Protein AF-A0AAP0DWA3-F1 (afdb_monomer_lite)

Radius of gyration: 22.97 Å; chains: 1; bounding box: 51×41×60 Å

Secondary structure (DSSP, 8-state):
----------S--B-TTSPBPPGGGTEES--TT-GGG--EE------PPPS-TTSSHHHHHHHHHHHHHHHHHHHHHHHHHHHHHHHHHHHHHHHHHTT----HHHHHHHHHHHHHHHH--

Structure (mmCIF, N/CA/C/O backbone):
data_AF-A0AAP0DWA3-F1
#
_entry.id   AF-A0AAP0DWA3-F1
#
loop_
_atom_site.group_PDB
_atom_site.id
_atom_site.type_symbol
_atom_site.label_atom_id
_atom_site.label_alt_id
_atom_site.label_comp_id
_atom_site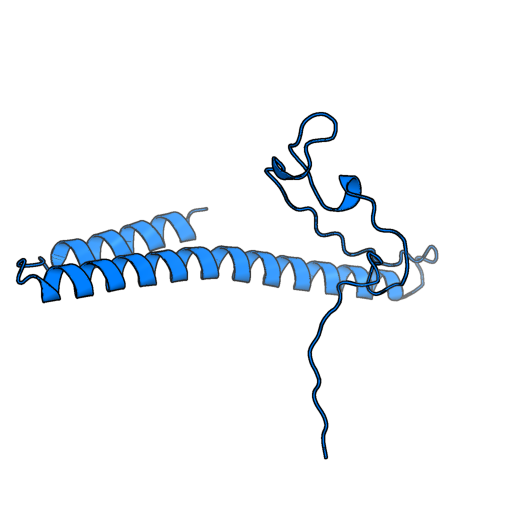.label_asym_id
_atom_site.label_entity_id
_atom_site.label_seq_id
_atom_site.pdbx_PDB_ins_code
_atom_site.Cartn_x
_atom_site.Cartn_y
_atom_site.Cartn_z
_atom_site.occupancy
_atom_site.B_iso_or_equiv
_atom_site.auth_seq_id
_atom_site.auth_comp_id
_atom_site.auth_asym_id
_atom_site.auth_atom_id
_atom_site.pdbx_PDB_model_num
ATOM 1 N N . MET A 1 1 ? 33.989 6.717 11.230 1.00 35.56 1 MET A N 1
ATOM 2 C CA . MET A 1 1 ? 33.403 7.735 12.132 1.00 35.56 1 MET A CA 1
ATOM 3 C C . MET A 1 1 ? 33.226 9.010 11.322 1.00 35.56 1 MET A C 1
ATOM 5 O O . MET A 1 1 ? 34.213 9.610 10.940 1.00 35.56 1 MET A O 1
ATOM 9 N N . THR A 1 2 ? 32.060 9.177 10.695 1.00 45.56 2 THR A N 1
ATOM 10 C CA . THR A 1 2 ? 30.865 9.914 11.180 1.00 45.56 2 THR A CA 1
ATOM 11 C C . THR A 1 2 ? 30.903 11.396 10.821 1.00 45.56 2 THR A C 1
ATOM 13 O O . THR A 1 2 ? 31.599 12.165 11.471 1.00 45.56 2 THR A O 1
ATOM 16 N N . ALA A 1 3 ? 30.040 11.786 9.882 1.00 38.38 3 ALA A N 1
ATOM 17 C CA . ALA A 1 3 ? 29.231 12.993 10.009 1.00 38.38 3 ALA A CA 1
ATOM 18 C C . ALA A 1 3 ? 27.948 12.834 9.174 1.00 38.38 3 ALA A C 1
ATOM 20 O O . ALA A 1 3 ? 27.935 13.038 7.964 1.00 38.38 3 ALA A O 1
ATOM 21 N N . ASN A 1 4 ? 26.871 12.444 9.860 1.00 54.72 4 ASN A N 1
ATOM 22 C CA . ASN A 1 4 ? 25.501 12.684 9.432 1.00 54.72 4 ASN A CA 1
ATOM 23 C C . ASN A 1 4 ? 25.312 14.188 9.226 1.00 54.72 4 ASN A C 1
ATOM 25 O O . ASN A 1 4 ? 25.514 14.952 10.171 1.00 54.72 4 ASN A O 1
ATOM 29 N N . LYS A 1 5 ? 24.842 14.605 8.052 1.00 43.41 5 LYS A N 1
ATOM 30 C CA . LYS A 1 5 ? 24.043 15.824 7.937 1.00 43.41 5 LYS A CA 1
ATOM 31 C C . LYS A 1 5 ? 22.916 15.599 6.941 1.00 43.41 5 LYS A C 1
ATOM 33 O O . LYS A 1 5 ? 23.116 15.645 5.739 1.00 43.41 5 LYS A O 1
ATOM 38 N N . HIS A 1 6 ? 21.757 15.318 7.532 1.00 35.03 6 HIS A N 1
ATOM 39 C CA . HIS A 1 6 ? 20.441 15.780 7.118 1.00 35.03 6 HIS A CA 1
ATOM 40 C C . HIS A 1 6 ? 20.151 15.698 5.621 1.00 35.03 6 HIS A C 1
ATOM 42 O O . HIS A 1 6 ? 20.495 16.581 4.844 1.00 35.03 6 HIS A O 1
ATOM 48 N N . TYR A 1 7 ? 19.416 14.644 5.275 1.00 44.16 7 TYR A N 1
ATOM 49 C CA . TYR A 1 7 ? 18.519 14.575 4.132 1.00 44.16 7 TYR A CA 1
ATOM 50 C C . TYR A 1 7 ? 17.688 15.869 4.033 1.00 44.16 7 TYR A C 1
ATOM 52 O O . TYR A 1 7 ? 16.629 16.001 4.636 1.00 44.16 7 TYR A O 1
ATOM 60 N N . THR A 1 8 ? 18.206 16.850 3.302 1.00 42.19 8 THR A N 1
ATOM 61 C CA . THR A 1 8 ? 17.453 17.976 2.749 1.00 42.19 8 THR A CA 1
ATOM 62 C C . THR A 1 8 ? 17.478 17.805 1.237 1.00 42.19 8 THR A C 1
ATOM 64 O O . THR A 1 8 ? 18.158 18.510 0.497 1.00 42.19 8 THR A O 1
ATOM 67 N N . SER A 1 9 ? 16.766 16.772 0.783 1.00 43.28 9 SER A N 1
ATOM 68 C CA . SER A 1 9 ? 16.434 16.542 -0.623 1.00 43.28 9 SER A CA 1
ATOM 69 C C . SER A 1 9 ? 15.329 17.528 -1.027 1.00 43.28 9 SER A C 1
ATOM 71 O O . SER A 1 9 ? 14.183 17.150 -1.228 1.00 43.28 9 SER A O 1
ATOM 73 N N . ALA A 1 10 ? 15.648 18.823 -1.029 1.00 45.56 10 ALA A N 1
ATOM 74 C CA . ALA A 1 10 ? 14.712 19.892 -1.393 1.00 45.56 10 ALA A CA 1
ATOM 75 C C . ALA A 1 10 ? 15.240 20.810 -2.511 1.00 45.56 10 ALA A C 1
ATOM 77 O O . ALA A 1 10 ? 14.567 21.761 -2.876 1.00 45.56 10 ALA A O 1
ATOM 78 N N . GLU A 1 11 ? 16.405 20.509 -3.101 1.00 56.12 11 GLU A N 1
ATOM 79 C CA . GLU A 1 11 ? 17.022 21.329 -4.166 1.00 56.12 11 GLU A CA 1
ATOM 80 C C . GLU A 1 11 ? 17.132 20.594 -5.513 1.00 56.12 11 GLU A C 1
ATOM 82 O O . GLU A 1 11 ? 17.690 21.093 -6.487 1.00 56.12 11 GLU A O 1
ATOM 87 N N . THR A 1 12 ? 16.614 19.370 -5.619 1.00 65.69 12 THR A N 1
ATOM 88 C CA . THR A 1 12 ? 16.563 18.662 -6.903 1.00 65.69 12 THR A CA 1
ATOM 89 C C . THR A 1 12 ? 15.315 17.795 -6.938 1.00 65.69 12 THR A C 1
ATOM 91 O O . THR A 1 12 ? 15.301 16.703 -6.383 1.00 65.69 12 THR A O 1
ATOM 94 N N . CYS A 1 13 ? 14.257 18.277 -7.595 1.00 76.19 13 CYS A N 1
ATOM 95 C CA . CYS A 1 13 ? 13.001 17.549 -7.836 1.00 76.19 13 CYS A CA 1
ATOM 96 C C . CYS A 1 13 ? 13.183 16.396 -8.849 1.00 76.19 13 CYS A C 1
ATOM 98 O O . CYS A 1 13 ? 12.431 16.269 -9.815 1.00 76.19 13 CYS A O 1
ATOM 100 N N . ARG A 1 14 ? 14.239 15.598 -8.686 1.00 78.00 14 ARG A N 1
ATOM 101 C CA . ARG A 1 14 ? 14.576 14.446 -9.524 1.00 78.00 14 ARG A CA 1
ATOM 102 C C . ARG A 1 14 ? 14.379 13.166 -8.729 1.00 78.00 14 ARG A C 1
ATOM 104 O O . ARG A 1 14 ? 14.484 13.158 -7.505 1.00 78.00 14 ARG A O 1
ATOM 111 N N . SER A 1 15 ? 14.119 12.077 -9.443 1.00 78.69 15 SER A N 1
ATOM 112 C CA . SER A 1 15 ? 14.097 10.746 -8.843 1.00 78.69 15 SER A CA 1
ATOM 113 C C . SER A 1 15 ? 15.476 10.361 -8.294 1.00 78.69 15 SER A C 1
ATOM 115 O O . SER A 1 15 ? 16.499 10.944 -8.664 1.00 78.69 15 SER A O 1
ATOM 117 N N . ALA A 1 16 ? 15.527 9.302 -7.481 1.00 80.25 16 ALA A N 1
ATOM 118 C CA . ALA A 1 16 ? 16.786 8.661 -7.088 1.00 80.25 16 ALA A CA 1
ATOM 119 C C . ALA A 1 16 ? 17.625 8.194 -8.302 1.00 80.25 16 ALA A C 1
ATOM 121 O O . ALA A 1 16 ? 18.841 8.068 -8.202 1.00 80.25 16 ALA A O 1
ATOM 122 N N . PHE A 1 17 ? 16.985 8.008 -9.463 1.00 82.06 17 PHE A N 1
ATOM 123 C CA . PHE A 1 17 ? 17.605 7.671 -10.748 1.00 82.06 17 PHE A CA 1
ATOM 124 C C . PHE A 1 17 ? 17.938 8.910 -11.598 1.00 82.06 17 PHE A C 1
ATOM 126 O O . PHE A 1 17 ? 18.193 8.791 -12.794 1.00 82.06 17 P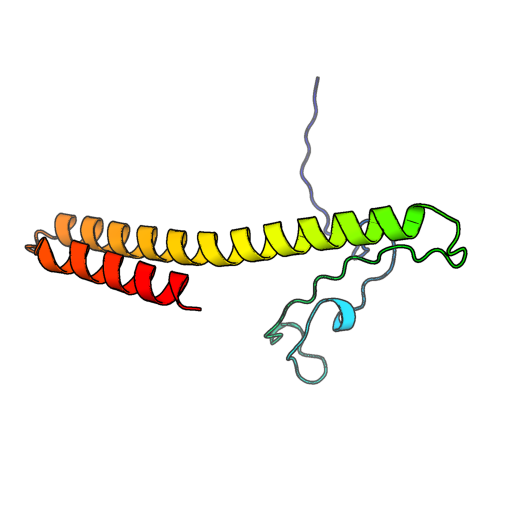HE A O 1
ATOM 133 N N . GLN A 1 18 ? 17.900 10.110 -11.003 1.00 81.06 18 GLN A N 1
ATOM 134 C CA . GLN A 1 18 ? 18.185 11.407 -11.632 1.00 81.06 18 GLN A CA 1
ATOM 135 C C . GLN A 1 18 ? 17.274 11.769 -12.820 1.00 81.06 18 GLN A C 1
ATOM 137 O O . GLN A 1 18 ? 17.514 12.766 -13.509 1.00 81.06 18 GLN A O 1
ATOM 142 N N . SER A 1 19 ? 16.198 11.018 -13.040 1.00 79.62 19 SER A N 1
ATOM 143 C CA . SER A 1 19 ? 15.195 11.298 -14.064 1.00 79.62 19 SER A CA 1
ATOM 144 C C . SER A 1 19 ? 14.173 12.337 -13.578 1.00 79.62 19 SER A C 1
ATOM 146 O O . SER A 1 19 ? 13.913 12.433 -12.371 1.00 79.62 19 SER A O 1
ATOM 148 N N . PRO A 1 20 ? 13.594 13.143 -14.490 1.00 82.75 20 PRO A N 1
ATOM 149 C CA . PRO A 1 20 ? 12.450 13.982 -14.157 1.00 82.75 20 PRO A CA 1
ATOM 150 C C . PRO A 1 20 ? 11.257 13.098 -13.772 1.00 82.75 20 PRO A C 1
ATOM 152 O O . PRO A 1 20 ? 10.965 12.115 -14.452 1.00 82.75 20 PRO A O 1
ATOM 155 N N . LEU A 1 21 ? 10.579 13.451 -12.681 1.00 79.12 21 LEU A N 1
ATOM 156 C CA . LEU A 1 21 ? 9.349 12.793 -12.246 1.00 79.12 21 LEU A CA 1
ATOM 157 C C . LEU A 1 21 ? 8.161 13.655 -12.650 1.00 79.12 21 LEU A C 1
ATOM 159 O O . LEU A 1 21 ? 8.032 14.788 -12.188 1.00 79.12 21 LEU A O 1
ATOM 163 N N . ASP A 1 22 ? 7.300 13.121 -13.513 1.00 85.31 22 ASP A N 1
ATOM 164 C CA . ASP A 1 22 ? 6.044 13.781 -13.847 1.00 85.31 22 ASP A CA 1
ATOM 165 C C . ASP A 1 22 ? 4.983 13.466 -12.786 1.00 85.31 22 ASP A C 1
ATOM 167 O O . ASP A 1 22 ? 4.823 12.319 -12.365 1.00 85.31 22 ASP A O 1
ATOM 171 N N . HIS A 1 23 ? 4.222 14.474 -12.372 1.00 84.25 23 HIS A N 1
ATOM 172 C CA . HIS A 1 23 ? 3.229 14.370 -11.298 1.00 84.25 23 HIS A CA 1
ATOM 173 C C . HIS A 1 23 ? 2.133 13.340 -11.622 1.00 84.25 23 HIS A C 1
ATOM 175 O O . HIS A 1 23 ? 1.627 12.682 -10.717 1.00 84.25 23 HIS A O 1
ATOM 181 N N . ARG A 1 24 ? 1.818 13.116 -12.906 1.00 84.19 24 ARG A N 1
ATOM 182 C CA . ARG A 1 24 ? 0.857 12.087 -13.355 1.00 84.19 24 ARG A CA 1
ATOM 183 C C . ARG A 1 24 ? 1.348 10.654 -13.168 1.00 84.19 24 ARG A C 1
ATOM 185 O O . ARG A 1 24 ? 0.534 9.741 -13.153 1.00 84.19 24 ARG A O 1
ATOM 192 N N . THR A 1 25 ? 2.657 10.448 -13.038 1.00 87.56 25 THR A N 1
ATOM 193 C CA . THR A 1 25 ? 3.243 9.110 -12.838 1.00 87.56 25 THR A CA 1
ATOM 194 C C . THR A 1 25 ? 3.272 8.686 -11.368 1.00 87.56 25 THR A C 1
ATOM 196 O O . THR A 1 25 ? 3.500 7.516 -11.078 1.00 87.56 25 THR A O 1
ATOM 199 N N . VAL A 1 26 ? 3.018 9.625 -10.447 1.00 90.19 26 VAL A N 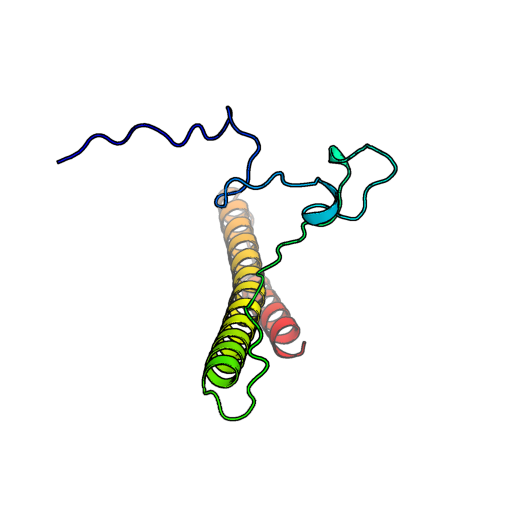1
ATOM 200 C CA . VAL A 1 26 ? 3.103 9.417 -8.990 1.00 90.19 26 VAL A CA 1
ATOM 201 C C . VAL A 1 26 ? 1.822 9.786 -8.235 1.00 90.19 26 VAL A C 1
ATOM 203 O O . VAL A 1 26 ? 1.627 9.321 -7.115 1.00 90.19 26 VAL A O 1
ATOM 206 N N . LEU A 1 27 ? 0.932 10.590 -8.826 1.00 93.19 27 LEU A N 1
ATOM 207 C CA . LEU A 1 27 ? -0.342 11.012 -8.236 1.00 93.19 27 LEU A CA 1
ATOM 208 C C . LEU A 1 27 ? -1.517 10.667 -9.154 1.00 93.19 27 LEU A C 1
ATOM 210 O O . LEU A 1 27 ? -1.406 10.716 -10.379 1.00 93.19 27 LEU A O 1
ATOM 214 N N . GLY A 1 28 ? -2.664 10.373 -8.547 1.00 94.00 28 GLY A N 1
ATOM 215 C CA . GLY A 1 28 ? -3.923 10.094 -9.233 1.00 94.00 28 GLY A CA 1
ATOM 216 C C . GLY A 1 28 ? -5.125 10.724 -8.527 1.00 94.00 28 GLY A C 1
ATOM 217 O O . GLY A 1 28 ? -5.043 11.141 -7.373 1.00 94.00 28 GLY A O 1
ATOM 218 N N . GLY A 1 29 ? -6.255 10.798 -9.233 1.00 93.44 29 GLY A N 1
ATOM 219 C CA . GLY A 1 29 ? -7.522 11.273 -8.661 1.00 93.44 29 GLY A CA 1
ATOM 220 C C . GLY A 1 29 ? -7.627 12.788 -8.463 1.00 93.44 29 GLY A C 1
ATOM 221 O O . GLY A 1 29 ? -8.380 13.228 -7.607 1.00 93.44 29 GLY A O 1
ATOM 222 N N . PHE A 1 30 ? -6.890 13.586 -9.238 1.00 93.19 30 PHE A N 1
ATOM 223 C CA . PHE A 1 30 ? -6.978 15.050 -9.232 1.00 93.19 30 PHE A CA 1
ATOM 224 C C . PHE A 1 30 ? -7.558 15.587 -10.550 1.00 93.19 30 PHE A C 1
ATOM 226 O O . PHE A 1 30 ? -7.490 14.925 -11.589 1.00 9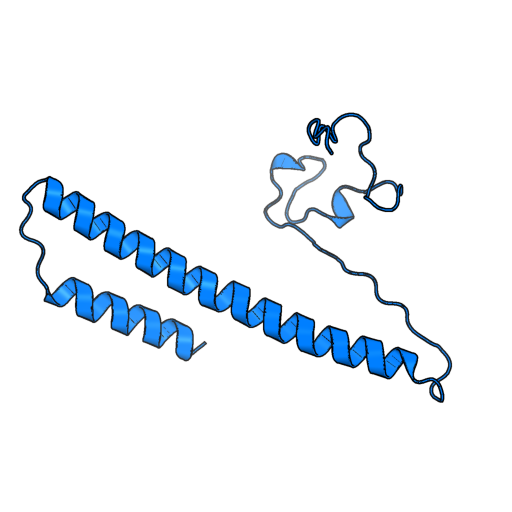3.19 30 PHE A O 1
ATOM 233 N N . SER A 1 31 ? -8.094 16.810 -10.526 1.00 92.44 31 SER A N 1
ATOM 234 C CA . SER A 1 31 ? -8.609 17.497 -11.718 1.00 92.44 31 SER A CA 1
ATOM 235 C C . SER A 1 31 ? -7.644 18.582 -12.202 1.00 92.44 31 SER A C 1
ATOM 237 O O . SER A 1 31 ? -7.093 19.348 -11.412 1.00 92.44 31 SER A O 1
ATOM 239 N N . GLY A 1 32 ? -7.434 18.662 -13.519 1.00 87.94 32 GLY A N 1
ATOM 240 C CA . GLY A 1 32 ? -6.598 19.693 -14.139 1.00 87.94 32 GLY A CA 1
ATOM 241 C C . GLY A 1 32 ? -5.157 19.704 -13.613 1.00 87.94 32 GLY A C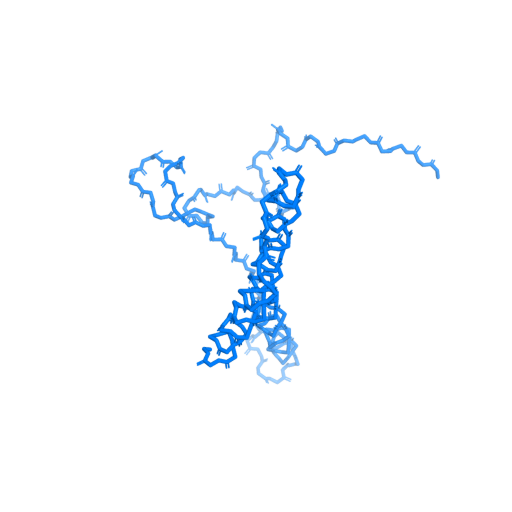 1
ATOM 242 O O . GLY A 1 32 ? -4.416 18.743 -13.830 1.00 87.94 32 GLY A O 1
ATOM 243 N N . ALA A 1 33 ? -4.779 20.811 -12.963 1.00 86.75 33 ALA A N 1
ATOM 244 C CA . ALA A 1 33 ? -3.457 21.059 -12.379 1.00 86.75 33 ALA A CA 1
ATOM 245 C C . ALA A 1 33 ? -3.464 21.085 -10.832 1.00 86.75 33 ALA A C 1
ATOM 247 O O . ALA A 1 33 ? -2.486 21.507 -10.214 1.00 86.75 33 ALA A O 1
ATOM 248 N N . ASN A 1 34 ? -4.553 20.642 -10.194 1.00 90.88 34 ASN A N 1
ATOM 249 C CA . ASN A 1 34 ? -4.704 20.658 -8.736 1.00 90.88 34 ASN A CA 1
ATOM 250 C C . ASN A 1 34 ? -4.081 19.413 -8.086 1.00 90.88 34 ASN A C 1
ATOM 252 O O . ASN A 1 34 ? -4.780 18.572 -7.528 1.00 90.88 34 ASN A O 1
ATOM 256 N N . TYR A 1 35 ? -2.757 19.271 -8.134 1.00 88.38 35 TYR A N 1
ATOM 257 C CA . TYR A 1 35 ? -2.080 18.072 -7.610 1.00 88.38 35 TYR A CA 1
ATOM 258 C C . TYR A 1 35 ? -2.237 17.880 -6.093 1.00 88.38 35 TYR A C 1
ATOM 260 O O . TYR A 1 35 ? -2.156 16.756 -5.609 1.00 88.38 35 TYR A O 1
ATOM 268 N N . SER A 1 36 ? -2.515 18.955 -5.348 1.00 90.62 36 SER A N 1
ATOM 269 C CA . SER A 1 36 ? -2.803 18.903 -3.907 1.00 90.62 36 SER A CA 1
ATOM 270 C C . SER A 1 36 ? -4.120 18.195 -3.567 1.00 90.62 36 SER A C 1
ATOM 272 O O . SER A 1 36 ? -4.311 17.804 -2.421 1.00 90.62 36 SER A O 1
ATOM 274 N N . GLU A 1 37 ? -5.023 18.035 -4.539 1.00 94.31 37 GLU A N 1
ATOM 275 C CA . GLU A 1 37 ? -6.308 17.338 -4.375 1.00 94.31 37 GLU A CA 1
ATOM 276 C C . GLU A 1 37 ? -6.221 15.851 -4.753 1.00 94.31 37 GLU A C 1
ATOM 278 O O . GLU A 1 37 ? -7.240 15.167 -4.807 1.00 94.31 37 GLU A O 1
ATOM 283 N N . ALA A 1 38 ? -5.022 15.336 -5.046 1.00 93.75 38 ALA A N 1
ATOM 284 C CA . ALA A 1 38 ? -4.839 13.939 -5.413 1.00 93.75 38 ALA A CA 1
ATOM 285 C C . ALA A 1 38 ? -5.331 13.000 -4.300 1.00 93.75 38 ALA A C 1
ATOM 287 O O . ALA A 1 38 ? -4.915 13.099 -3.145 1.00 93.75 38 ALA A O 1
ATOM 288 N N . SER A 1 39 ? -6.198 12.056 -4.666 1.00 93.75 39 SER A N 1
ATOM 289 C CA . SER A 1 39 ? -6.757 11.059 -3.747 1.00 93.75 39 SER A CA 1
ATOM 290 C C . SER A 1 39 ? -5.964 9.752 -3.719 1.00 93.75 39 SER A C 1
ATOM 292 O O . SER A 1 39 ? -6.249 8.881 -2.899 1.00 93.75 39 SER A O 1
ATOM 294 N N . ALA A 1 40 ? -5.014 9.574 -4.642 1.00 94.44 40 ALA A N 1
ATOM 295 C CA . ALA A 1 40 ? -4.232 8.353 -4.776 1.00 94.44 40 ALA A CA 1
ATOM 296 C C . ALA A 1 40 ? -2.757 8.649 -5.058 1.00 94.44 40 ALA A C 1
ATOM 298 O O . ALA A 1 40 ? -2.420 9.561 -5.816 1.00 94.44 40 ALA A O 1
ATOM 299 N N . PHE A 1 41 ? -1.892 7.809 -4.495 1.00 92.50 41 PHE A N 1
ATOM 300 C CA . PHE A 1 41 ? -0.466 7.763 -4.797 1.00 92.50 41 PHE A CA 1
ATOM 301 C C . PHE A 1 41 ? -0.168 6.528 -5.645 1.00 92.50 41 PHE A C 1
ATOM 303 O O . PHE A 1 41 ? -0.702 5.448 -5.386 1.00 92.50 41 PHE A O 1
ATOM 310 N N . LEU A 1 42 ? 0.681 6.689 -6.654 1.00 91.75 42 LEU A N 1
ATOM 311 C CA . LEU A 1 42 ? 1.137 5.617 -7.529 1.00 91.75 42 LEU A CA 1
ATOM 312 C C . LEU A 1 42 ? 2.610 5.341 -7.230 1.00 91.75 42 LEU A C 1
ATOM 314 O O . LEU A 1 42 ? 3.454 6.233 -7.310 1.00 91.75 42 LEU A O 1
ATOM 318 N N . ILE A 1 43 ? 2.917 4.089 -6.905 1.00 90.00 43 ILE A N 1
ATOM 319 C CA . ILE A 1 43 ? 4.283 3.603 -6.710 1.00 90.00 43 ILE A CA 1
ATOM 320 C C . ILE A 1 43 ? 4.513 2.519 -7.757 1.00 90.00 43 ILE A C 1
ATOM 322 O O . ILE A 1 43 ? 3.804 1.517 -7.774 1.00 90.00 43 ILE A O 1
ATOM 326 N N . THR A 1 44 ? 5.484 2.734 -8.643 1.00 88.50 44 THR A N 1
ATOM 327 C CA . THR A 1 44 ? 5.793 1.812 -9.743 1.00 88.50 44 THR A CA 1
ATOM 328 C C . THR A 1 44 ? 7.229 1.323 -9.623 1.00 88.50 44 THR A C 1
ATOM 330 O O . THR A 1 44 ? 8.153 2.132 -9.542 1.00 88.50 44 THR A O 1
ATOM 333 N N . TYR A 1 45 ? 7.415 0.003 -9.661 1.00 89.44 45 TYR A N 1
ATOM 334 C CA . TYR A 1 45 ? 8.724 -0.645 -9.686 1.00 89.44 45 TYR A CA 1
ATOM 335 C C . TYR A 1 45 ? 8.955 -1.251 -11.076 1.00 89.44 45 TYR A C 1
ATOM 337 O O . TYR A 1 45 ? 8.389 -2.301 -11.373 1.00 89.44 45 TYR A O 1
ATOM 345 N N . PRO A 1 46 ? 9.726 -0.597 -11.965 1.00 89.19 46 PRO A N 1
ATOM 346 C CA . PRO A 1 46 ? 10.033 -1.171 -13.269 1.00 89.19 46 PRO A CA 1
ATOM 347 C C . PRO A 1 46 ? 10.963 -2.383 -13.110 1.00 89.19 46 PRO A C 1
ATOM 349 O O . PRO A 1 46 ? 12.014 -2.280 -12.477 1.00 89.19 46 PRO A O 1
ATOM 352 N N . VAL A 1 47 ? 10.590 -3.513 -13.712 1.00 90.06 47 VAL A N 1
ATOM 353 C CA . VAL A 1 47 ? 11.380 -4.755 -13.741 1.00 90.06 47 VAL A CA 1
ATOM 354 C C . VAL A 1 47 ? 11.855 -5.013 -15.172 1.00 90.06 47 VAL A C 1
ATOM 356 O O . VAL A 1 47 ? 11.136 -4.737 -16.133 1.00 90.06 47 VAL A O 1
ATOM 359 N N . ASN A 1 48 ? 13.089 -5.494 -15.334 1.00 89.12 48 ASN A N 1
ATOM 360 C CA . ASN A 1 48 ? 13.654 -5.772 -16.653 1.00 89.12 48 ASN A CA 1
ATOM 361 C C . ASN A 1 48 ? 13.070 -7.069 -17.234 1.00 89.12 48 ASN A C 1
ATOM 363 O O . ASN A 1 48 ? 13.119 -8.103 -16.573 1.00 89.12 48 ASN A O 1
ATOM 367 N N . ASN A 1 49 ? 12.574 -7.016 -18.471 1.00 87.81 49 ASN A N 1
ATOM 368 C CA . ASN A 1 49 ? 12.069 -8.184 -19.193 1.00 87.81 49 ASN A CA 1
ATOM 369 C C . ASN A 1 49 ? 13.140 -8.705 -20.163 1.00 87.81 49 ASN A C 1
ATOM 371 O O . ASN A 1 49 ? 13.609 -7.958 -21.026 1.00 87.81 49 ASN A O 1
ATOM 375 N N . GLU A 1 50 ? 13.521 -9.975 -20.045 1.00 88.94 50 GLU A N 1
ATOM 376 C CA . GLU A 1 50 ? 14.463 -10.628 -20.956 1.00 88.94 50 GLU A CA 1
ATOM 377 C C . GLU A 1 50 ? 13.715 -11.249 -22.147 1.00 88.94 50 GLU A C 1
ATOM 379 O O . GLU A 1 50 ? 12.744 -11.985 -21.984 1.00 88.94 50 GLU A O 1
ATOM 384 N N . VAL A 1 51 ? 14.162 -10.955 -23.374 1.00 84.19 51 VAL A N 1
ATOM 385 C CA . VAL A 1 51 ? 13.553 -11.495 -24.611 1.00 84.19 51 VAL A CA 1
ATOM 386 C C . VAL A 1 51 ? 13.907 -12.973 -24.814 1.00 84.19 51 VAL A C 1
ATOM 388 O O . VAL A 1 51 ? 13.156 -13.714 -25.449 1.00 84.19 51 VAL A O 1
ATOM 391 N N . ASP A 1 52 ? 15.044 -13.410 -24.269 1.00 81.50 52 ASP A N 1
ATOM 392 C CA . ASP A 1 52 ? 15.490 -14.796 -24.345 1.00 81.50 52 ASP A CA 1
ATOM 393 C C . ASP A 1 52 ? 14.755 -15.665 -23.316 1.00 81.50 52 ASP A C 1
ATOM 395 O O . ASP A 1 52 ? 14.988 -15.571 -22.112 1.00 81.50 52 ASP A O 1
ATOM 399 N N . GLN A 1 53 ? 13.874 -16.542 -23.800 1.00 71.06 53 GLN A N 1
ATOM 400 C CA . GLN A 1 53 ? 13.139 -17.482 -22.950 1.00 71.06 53 GLN A CA 1
ATOM 401 C C . GLN A 1 53 ? 13.996 -18.654 -22.451 1.00 71.06 53 GLN A C 1
ATOM 403 O O . GLN A 1 53 ? 13.564 -19.374 -21.552 1.00 71.06 53 GLN A O 1
ATOM 408 N N . ALA A 1 54 ? 15.196 -18.857 -23.008 1.00 69.00 54 ALA A N 1
ATOM 409 C CA . ALA A 1 54 ? 16.164 -19.819 -22.483 1.00 69.00 54 ALA A CA 1
ATOM 410 C C . ALA A 1 54 ? 16.989 -19.242 -21.314 1.00 69.00 54 ALA A C 1
ATOM 412 O O . ALA A 1 54 ? 17.672 -19.990 -20.609 1.00 69.00 54 ALA A O 1
ATOM 413 N N . GLY A 1 55 ? 16.917 -17.924 -21.093 1.00 71.19 55 GLY A N 1
ATOM 414 C CA . GLY A 1 55 ? 17.562 -17.221 -19.990 1.00 71.19 55 GLY A CA 1
ATOM 415 C C . GLY A 1 55 ? 16.824 -17.382 -18.657 1.00 71.19 55 GLY A C 1
ATOM 416 O O . GLY A 1 55 ? 15.602 -17.489 -18.586 1.00 71.19 55 GLY A O 1
ATOM 417 N N . SER A 1 56 ? 17.576 -17.368 -17.554 1.00 78.12 56 SER A N 1
ATOM 418 C CA . SER A 1 56 ? 17.020 -17.478 -16.195 1.00 78.12 56 SER A CA 1
ATOM 419 C C . SER A 1 56 ? 16.506 -16.143 -15.625 1.00 78.12 56 SER A C 1
ATOM 421 O O . SER A 1 56 ? 15.977 -16.145 -14.508 1.00 78.12 56 SER A O 1
ATOM 423 N N . GLY A 1 57 ? 16.680 -15.000 -16.299 1.00 78.56 57 GLY A N 1
ATOM 424 C CA . GLY A 1 57 ? 16.397 -13.698 -15.688 1.00 78.56 57 GLY A CA 1
ATOM 425 C C . GLY A 1 57 ? 14.914 -13.420 -15.477 1.00 78.56 57 GLY A C 1
ATOM 426 O O . GLY A 1 57 ? 14.545 -12.962 -14.397 1.00 78.56 57 GLY A O 1
ATOM 427 N N . ASN A 1 58 ? 14.048 -13.826 -16.409 1.00 85.12 58 ASN A N 1
ATOM 428 C CA . ASN A 1 58 ? 12.596 -13.736 -16.210 1.00 85.12 58 ASN A CA 1
ATOM 429 C C . ASN A 1 58 ? 12.126 -14.590 -15.023 1.00 85.12 58 ASN A C 1
ATOM 431 O O . ASN A 1 58 ? 11.268 -14.165 -14.258 1.00 85.12 58 ASN A O 1
ATOM 435 N N . GLY A 1 59 ? 12.737 -15.760 -14.803 1.00 85.94 59 GLY A N 1
ATOM 436 C CA . GLY A 1 59 ? 12.437 -16.590 -13.632 1.00 85.94 59 GLY A CA 1
ATOM 437 C C . GLY A 1 59 ? 12.760 -15.892 -12.305 1.00 85.94 59 GLY A C 1
ATOM 438 O O . GLY A 1 59 ? 12.008 -16.021 -11.342 1.00 85.94 59 GLY A O 1
ATOM 439 N N . LYS A 1 60 ? 13.841 -15.098 -12.257 1.00 87.44 60 LYS A N 1
ATOM 440 C CA . LYS A 1 60 ? 14.195 -14.290 -11.076 1.00 87.44 60 LYS A CA 1
ATOM 441 C C . LYS A 1 60 ? 13.242 -13.112 -10.871 1.00 87.44 60 LYS A C 1
ATOM 443 O O . LYS A 1 60 ? 12.908 -12.815 -9.728 1.00 87.44 60 LYS A O 1
ATOM 448 N N . ALA A 1 61 ? 12.808 -12.468 -11.955 1.00 89.25 61 ALA A N 1
ATOM 449 C CA . ALA A 1 61 ? 11.807 -11.404 -11.907 1.00 89.25 61 ALA A CA 1
ATOM 450 C C . ALA A 1 61 ? 10.478 -11.921 -11.335 1.00 89.25 61 ALA A C 1
ATOM 452 O O . ALA A 1 61 ? 9.970 -11.352 -10.375 1.00 89.25 61 ALA A O 1
ATOM 453 N N . VAL A 1 62 ? 9.986 -13.060 -11.835 1.00 90.06 62 VAL A N 1
ATOM 454 C CA . VAL A 1 62 ? 8.743 -13.682 -11.349 1.00 90.06 62 VAL A CA 1
ATOM 455 C C . VAL A 1 62 ? 8.847 -14.087 -9.875 1.00 90.06 62 VAL A C 1
ATOM 457 O O . VAL A 1 62 ? 7.903 -13.872 -9.120 1.00 90.06 62 VAL A O 1
ATOM 460 N N . ALA A 1 63 ? 9.987 -14.632 -9.435 1.00 91.81 63 ALA A N 1
ATOM 461 C CA . ALA A 1 63 ? 10.192 -14.959 -8.022 1.00 91.81 63 ALA A CA 1
ATOM 462 C C . ALA A 1 63 ? 10.137 -13.705 -7.129 1.00 91.81 63 ALA A C 1
ATOM 464 O O . ALA A 1 63 ? 9.450 -13.698 -6.111 1.00 91.81 63 ALA A O 1
ATOM 465 N N . TRP A 1 64 ? 10.791 -12.616 -7.544 1.00 92.94 64 TRP A N 1
ATOM 466 C CA . TRP A 1 64 ? 10.730 -11.341 -6.826 1.00 92.94 64 TRP A CA 1
ATOM 467 C C . TRP A 1 64 ? 9.308 -10.757 -6.785 1.00 92.94 64 TRP A C 1
ATOM 469 O O . TRP A 1 64 ? 8.892 -10.233 -5.753 1.00 92.94 64 TRP A O 1
ATOM 479 N N . GLU A 1 65 ? 8.544 -10.868 -7.876 1.00 93.81 65 GLU A N 1
ATOM 480 C CA . GLU A 1 65 ? 7.147 -10.414 -7.932 1.00 93.81 65 GLU A CA 1
ATOM 481 C C . GLU A 1 65 ? 6.253 -11.188 -6.955 1.00 93.81 65 GLU A C 1
ATOM 483 O O . GLU A 1 65 ? 5.411 -10.587 -6.284 1.00 93.81 65 GLU A O 1
ATOM 488 N N . GLN A 1 66 ? 6.448 -12.505 -6.840 1.00 93.25 66 GLN A N 1
ATOM 489 C CA . GLN A 1 66 ? 5.710 -13.339 -5.889 1.00 93.25 66 GLN A CA 1
ATOM 490 C C . GLN A 1 66 ? 5.980 -12.916 -4.441 1.00 93.25 66 GLN A C 1
ATOM 492 O O . GLN A 1 66 ? 5.026 -12.649 -3.702 1.00 93.25 66 GLN A O 1
ATOM 497 N N . ASP A 1 67 ? 7.253 -12.762 -4.072 1.00 94.12 67 ASP A N 1
ATOM 498 C CA . ASP A 1 67 ? 7.651 -12.314 -2.733 1.00 94.12 67 ASP A CA 1
ATOM 499 C C . ASP A 1 67 ? 7.117 -10.904 -2.433 1.00 94.12 67 ASP A C 1
ATOM 501 O O . ASP A 1 67 ? 6.607 -10.629 -1.343 1.00 94.12 67 ASP A O 1
ATOM 505 N N . PHE A 1 68 ? 7.177 -9.997 -3.414 1.00 93.19 68 PHE A N 1
ATOM 506 C CA . PHE A 1 68 ? 6.657 -8.639 -3.271 1.00 93.19 68 PHE A CA 1
ATOM 507 C C . PHE A 1 68 ? 5.151 -8.629 -2.980 1.00 93.19 68 PHE A C 1
ATOM 509 O O . PHE A 1 68 ? 4.699 -7.900 -2.094 1.00 93.19 68 PHE A O 1
ATOM 516 N N . ILE A 1 69 ? 4.368 -9.446 -3.691 1.00 92.75 69 ILE A N 1
ATOM 517 C CA . ILE A 1 69 ? 2.917 -9.547 -3.481 1.00 92.75 69 ILE A CA 1
ATOM 518 C C . ILE A 1 69 ? 2.605 -10.077 -2.080 1.00 92.75 69 ILE A C 1
ATOM 520 O O . ILE A 1 69 ? 1.692 -9.564 -1.427 1.00 92.75 69 ILE A O 1
ATOM 524 N N . GLU A 1 70 ? 3.338 -11.087 -1.612 1.00 93.06 70 GLU A N 1
ATOM 525 C CA . GLU A 1 70 ? 3.153 -11.633 -0.266 1.00 93.06 70 GLU A CA 1
ATOM 526 C C . GLU A 1 70 ? 3.436 -10.570 0.799 1.00 93.06 70 GLU A C 1
ATOM 528 O O . GLU A 1 70 ? 2.583 -10.298 1.649 1.00 93.06 70 GLU A O 1
ATOM 533 N N . VAL A 1 71 ? 4.578 -9.887 0.694 1.00 91.25 71 VAL A N 1
ATOM 534 C CA . VAL A 1 71 ? 4.957 -8.812 1.617 1.00 91.25 71 VAL A CA 1
ATOM 535 C C . VAL A 1 71 ? 3.937 -7.673 1.592 1.00 91.25 71 VAL A C 1
ATOM 537 O O . VAL A 1 71 ? 3.544 -7.188 2.653 1.00 91.25 71 VAL A O 1
ATOM 540 N N . ALA A 1 72 ? 3.456 -7.261 0.417 1.00 90.06 72 ALA A N 1
ATOM 541 C CA . ALA A 1 72 ? 2.459 -6.200 0.296 1.00 90.06 72 ALA A CA 1
ATOM 542 C C . ALA A 1 72 ? 1.128 -6.579 0.966 1.00 90.06 72 ALA A C 1
ATOM 544 O O . ALA A 1 72 ? 0.569 -5.777 1.717 1.00 90.06 72 ALA A O 1
ATOM 545 N N . LYS A 1 73 ? 0.638 -7.808 0.752 1.00 88.12 73 LYS A N 1
ATOM 546 C CA . LYS A 1 73 ? -0.588 -8.309 1.397 1.00 88.12 73 LYS A CA 1
ATOM 547 C C . LYS A 1 73 ? -0.442 -8.366 2.912 1.00 88.12 73 LYS A C 1
ATOM 549 O O . LYS A 1 73 ? -1.324 -7.893 3.626 1.00 88.12 73 LYS A O 1
ATOM 554 N N . VAL A 1 74 ? 0.677 -8.904 3.396 1.00 88.19 74 VAL A N 1
ATOM 555 C CA . VAL A 1 74 ? 0.965 -9.007 4.830 1.00 88.19 74 VAL A CA 1
ATOM 556 C C . VAL A 1 74 ? 1.060 -7.613 5.448 1.00 88.19 74 VAL A C 1
ATOM 558 O O . VAL A 1 74 ? 0.370 -7.338 6.424 1.00 88.19 74 VAL A O 1
ATOM 561 N N . LEU A 1 75 ? 1.837 -6.694 4.873 1.00 87.56 75 LEU A N 1
ATOM 562 C CA . LEU A 1 75 ? 1.978 -5.338 5.410 1.00 87.56 75 LEU A CA 1
ATOM 563 C C . LEU A 1 75 ? 0.644 -4.587 5.450 1.00 87.56 75 LEU A C 1
ATOM 565 O O . LEU A 1 75 ? 0.317 -3.994 6.478 1.00 87.56 75 LEU A O 1
ATOM 569 N N . LEU A 1 76 ? -0.142 -4.618 4.371 1.00 84.56 76 LEU A N 1
ATOM 570 C CA . LEU A 1 76 ? -1.429 -3.919 4.317 1.00 84.56 76 LEU A CA 1
ATOM 571 C C . LEU A 1 76 ? -2.463 -4.551 5.261 1.00 84.56 76 LEU A C 1
ATOM 573 O O . LEU A 1 76 ? -3.148 -3.826 5.981 1.00 84.56 76 LEU A O 1
ATOM 577 N N . GLY A 1 77 ? -2.530 -5.883 5.322 1.00 82.06 77 GLY A N 1
ATOM 578 C CA . GLY A 1 77 ? -3.442 -6.596 6.217 1.00 82.06 77 GLY A CA 1
ATOM 579 C C . GLY A 1 77 ? -3.089 -6.407 7.695 1.00 82.06 77 GLY A C 1
ATOM 580 O O . GLY A 1 77 ? -3.921 -5.964 8.489 1.00 82.06 77 GLY A O 1
ATOM 581 N N . PHE A 1 78 ? -1.837 -6.679 8.076 1.00 84.00 78 PHE A N 1
ATOM 582 C CA . PHE A 1 78 ? -1.403 -6.584 9.473 1.00 84.00 78 PHE A CA 1
ATOM 583 C C . PHE A 1 78 ? -1.372 -5.145 9.989 1.00 84.00 78 PHE A C 1
ATOM 585 O O . PHE A 1 78 ? -1.738 -4.920 11.143 1.00 84.00 78 PHE A O 1
ATOM 592 N N . SER A 1 79 ? -0.973 -4.162 9.170 1.00 85.31 79 SER A N 1
ATOM 593 C CA . SER A 1 79 ? -0.971 -2.757 9.607 1.00 85.31 79 SER A CA 1
ATOM 594 C C . SER A 1 79 ? -2.378 -2.258 9.934 1.00 85.31 79 SER A C 1
ATOM 596 O O . SER A 1 79 ? -2.558 -1.596 10.955 1.00 85.31 79 SER A O 1
ATOM 598 N N . GLY A 1 80 ? -3.386 -2.638 9.142 1.00 81.94 80 GLY A N 1
ATOM 599 C CA . GLY A 1 80 ? -4.784 -2.305 9.413 1.00 81.94 80 GLY A CA 1
ATOM 600 C C . GLY A 1 80 ? -5.263 -2.860 10.755 1.00 81.94 80 GLY A C 1
ATOM 601 O O . GLY A 1 80 ? -5.767 -2.107 11.591 1.00 81.94 80 GLY A O 1
ATOM 602 N N . VAL A 1 81 ? -5.039 -4.154 11.005 1.00 81.50 81 VAL A N 1
ATOM 603 C CA . VAL A 1 81 ? -5.413 -4.795 12.279 1.00 81.50 81 VAL A CA 1
ATOM 604 C C . VAL A 1 81 ? -4.681 -4.140 13.450 1.00 81.50 81 VAL A C 1
ATOM 606 O O . VAL A 1 81 ? -5.301 -3.788 14.452 1.00 81.50 81 VAL A O 1
ATOM 609 N N . PHE A 1 82 ? -3.374 -3.912 13.318 1.00 84.38 82 PHE A N 1
ATOM 610 C CA . PHE A 1 82 ? -2.566 -3.307 14.372 1.00 84.38 82 PHE A CA 1
ATOM 611 C C . PHE A 1 82 ? -3.024 -1.884 14.729 1.00 84.38 82 PHE A C 1
ATOM 613 O O . PHE A 1 82 ? -3.110 -1.544 15.910 1.00 84.38 82 PHE A O 1
ATOM 620 N N . LEU A 1 83 ? -3.384 -1.062 13.739 1.00 87.00 83 LEU A N 1
ATOM 621 C CA . LEU A 1 83 ? -3.918 0.281 13.984 1.00 87.00 83 LEU A CA 1
ATOM 622 C C . LEU A 1 83 ? -5.248 0.248 14.741 1.00 87.00 83 LEU A C 1
ATOM 624 O O . LEU A 1 83 ? -5.448 1.046 15.659 1.00 87.00 83 LEU A O 1
ATOM 628 N N . ILE A 1 84 ? -6.134 -0.690 14.403 1.00 83.62 84 ILE A N 1
ATOM 629 C CA . ILE A 1 84 ? -7.412 -0.850 15.106 1.00 83.62 84 ILE A CA 1
ATOM 630 C C . ILE A 1 84 ? -7.166 -1.261 16.563 1.00 83.62 84 ILE A C 1
ATOM 632 O O . ILE A 1 84 ? -7.742 -0.665 17.473 1.00 83.62 84 ILE A O 1
ATOM 636 N N . MET A 1 85 ? -6.258 -2.212 16.799 1.00 83.56 85 MET A N 1
ATOM 637 C CA . MET A 1 85 ? -5.869 -2.645 18.146 1.00 83.56 85 MET A CA 1
ATOM 638 C C . MET A 1 85 ? -5.358 -1.476 18.996 1.00 83.56 85 MET A C 1
ATOM 640 O O . MET A 1 85 ? -5.801 -1.291 20.131 1.00 83.56 85 MET A O 1
ATOM 644 N N . LEU A 1 86 ? -4.465 -0.647 18.443 1.00 87.75 86 LEU A N 1
ATOM 645 C CA . LEU A 1 86 ? -3.945 0.535 19.135 1.00 87.75 86 LEU A CA 1
ATOM 646 C C . LEU A 1 86 ? -5.035 1.574 19.423 1.00 87.75 86 LEU A C 1
ATOM 648 O O . LEU A 1 86 ? -5.047 2.148 20.512 1.00 87.75 86 LEU A O 1
ATOM 652 N N . ALA A 1 87 ? -5.963 1.800 18.492 1.00 88.25 87 ALA A N 1
ATOM 653 C CA . ALA A 1 87 ? -7.073 2.728 18.693 1.00 88.25 87 ALA A CA 1
ATOM 654 C C . ALA A 1 87 ? -8.014 2.258 19.815 1.00 88.25 87 ALA A C 1
ATOM 656 O O . ALA A 1 87 ? -8.381 3.046 20.692 1.00 88.25 87 ALA A O 1
ATOM 657 N N . VAL A 1 88 ? -8.357 0.965 19.836 1.00 83.19 88 VAL A N 1
ATOM 658 C CA . VAL A 1 88 ? -9.206 0.374 20.880 1.00 83.19 88 VAL A CA 1
ATOM 659 C C . VAL A 1 88 ? -8.514 0.463 22.240 1.00 83.19 88 VAL A C 1
ATOM 661 O O . VAL A 1 88 ? -9.099 1.005 23.179 1.00 83.19 88 VAL A O 1
ATOM 664 N N . LEU A 1 89 ? -7.255 0.029 22.348 1.00 82.62 89 LEU A N 1
ATOM 665 C CA . LEU A 1 89 ? -6.487 0.106 23.597 1.00 82.62 89 LEU A CA 1
ATOM 666 C C . LEU A 1 89 ? -6.300 1.554 24.077 1.00 82.62 89 LEU A C 1
ATOM 668 O O . LEU A 1 89 ? -6.461 1.831 25.266 1.00 82.62 89 LEU A O 1
ATOM 672 N N . GLY A 1 90 ? -6.026 2.485 23.160 1.00 86.81 90 GLY A N 1
ATOM 673 C CA . GLY A 1 90 ? -5.916 3.912 23.459 1.00 86.81 90 GLY A CA 1
ATOM 674 C C . GLY A 1 90 ? -7.217 4.499 24.006 1.00 86.81 90 GLY A C 1
ATOM 675 O O . GLY A 1 90 ? -7.197 5.206 25.014 1.00 86.81 90 GLY A O 1
ATOM 676 N N . SER A 1 91 ? -8.360 4.151 23.405 1.00 84.62 91 SER A N 1
ATOM 677 C CA . SER A 1 91 ? -9.672 4.590 23.895 1.00 84.62 91 SER A CA 1
ATOM 678 C C . SER A 1 91 ? -9.965 4.051 25.299 1.00 84.62 91 SER A C 1
ATOM 680 O O . SER A 1 91 ? -10.389 4.809 26.170 1.00 84.62 91 SER A O 1
ATOM 682 N N . ILE A 1 92 ? -9.656 2.777 25.562 1.00 82.56 92 ILE A N 1
ATOM 683 C CA . ILE A 1 92 ? -9.839 2.155 26.879 1.00 82.56 92 ILE A CA 1
ATOM 684 C C . ILE A 1 92 ? -8.968 2.857 27.924 1.00 82.56 92 ILE A C 1
ATOM 686 O O . ILE A 1 92 ? -9.471 3.217 28.989 1.00 82.56 92 ILE A O 1
ATOM 690 N N . GLY A 1 93 ? -7.688 3.093 27.617 1.00 84.62 93 GLY A N 1
ATOM 691 C CA . GLY A 1 93 ? -6.774 3.807 28.510 1.00 84.62 93 GLY A CA 1
ATOM 692 C C . GLY A 1 93 ? -7.266 5.219 28.835 1.00 84.62 93 GLY A C 1
ATOM 693 O O . GLY A 1 93 ? -7.264 5.628 29.996 1.00 84.62 93 GLY A O 1
ATOM 694 N N . PHE A 1 94 ? -7.769 5.934 27.830 1.00 86.75 94 PHE A N 1
ATOM 695 C CA . PHE A 1 94 ? -8.322 7.274 27.997 1.00 86.75 94 PHE A CA 1
ATOM 696 C C . PHE A 1 94 ? -9.599 7.293 28.856 1.00 86.75 94 PHE A C 1
ATOM 698 O O . PHE A 1 94 ? -9.684 8.060 29.816 1.00 86.75 94 PHE A O 1
ATOM 705 N N . PHE A 1 95 ? -10.575 6.422 28.578 1.00 82.00 95 PHE A N 1
ATOM 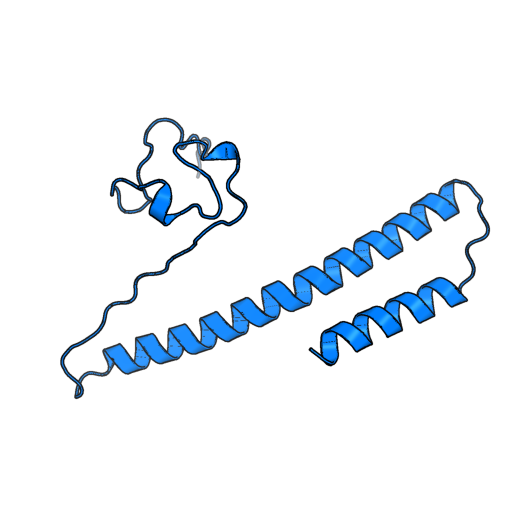706 C CA . PHE A 1 95 ? -11.813 6.341 29.368 1.00 82.00 95 PHE A CA 1
ATOM 707 C C . PHE A 1 95 ? -11.565 5.864 30.804 1.00 82.00 95 PHE A C 1
ATOM 709 O O . PHE A 1 95 ? -12.212 6.352 31.735 1.00 82.00 95 PHE A O 1
ATOM 716 N N . SER A 1 96 ? -10.583 4.980 31.001 1.00 81.88 96 SER A N 1
ATOM 717 C CA . SER A 1 96 ? -10.134 4.569 32.331 1.00 81.88 96 SER A CA 1
ATOM 718 C C . SER A 1 96 ? -9.515 5.731 33.113 1.00 81.88 96 SER A C 1
ATOM 720 O O . SER A 1 96 ? -9.736 5.826 34.319 1.00 81.88 96 SER A O 1
ATOM 722 N N . ALA A 1 97 ? -8.776 6.632 32.454 1.00 83.19 97 ALA A N 1
ATOM 723 C CA . ALA A 1 97 ? -8.186 7.807 33.100 1.00 83.19 97 ALA A CA 1
ATOM 724 C C . ALA A 1 97 ? -9.242 8.830 33.566 1.00 83.19 97 ALA A C 1
ATOM 726 O O . ALA A 1 97 ? -9.032 9.514 34.564 1.00 83.19 97 ALA A O 1
ATOM 727 N N . ILE A 1 98 ? -10.395 8.902 32.889 1.00 89.25 98 ILE A N 1
ATOM 728 C CA . ILE A 1 98 ? -11.525 9.787 33.245 1.00 89.25 98 ILE A CA 1
ATOM 729 C C . ILE A 1 98 ? -12.452 9.128 34.294 1.00 89.25 98 ILE A C 1
ATOM 731 O O . ILE A 1 98 ? -13.451 9.705 34.718 1.00 89.25 98 ILE A O 1
ATOM 735 N N . GLY A 1 99 ? -12.123 7.919 34.768 1.00 81.94 99 GLY A N 1
ATOM 736 C CA . GLY A 1 99 ? -12.900 7.218 35.796 1.00 81.94 99 GLY A CA 1
ATOM 737 C C . GLY A 1 99 ? -14.228 6.647 35.289 1.00 81.94 99 GLY A C 1
ATOM 738 O O . GLY A 1 99 ? -15.109 6.319 36.088 1.00 81.94 99 GLY A O 1
ATOM 739 N N . VAL A 1 100 ? -14.387 6.508 33.969 1.00 76.56 100 VAL A N 1
ATOM 740 C CA . VAL A 1 100 ? -15.553 5.855 33.369 1.00 76.56 100 VAL A CA 1
ATOM 741 C C . VAL A 1 100 ? -15.387 4.342 33.514 1.00 76.56 100 VAL A C 1
ATOM 743 O O . VAL A 1 100 ? -14.377 3.772 33.104 1.00 76.56 100 VAL A O 1
ATOM 746 N N . LYS A 1 101 ? -16.381 3.667 34.104 1.00 69.81 101 LYS A N 1
ATOM 747 C CA . LYS A 1 101 ? -16.380 2.204 34.264 1.00 69.81 101 LYS A CA 1
ATOM 748 C C . LYS A 1 101 ? -16.498 1.529 32.893 1.00 69.81 101 LYS A C 1
ATOM 750 O O . LYS A 1 101 ? -17.597 1.382 32.365 1.00 69.81 101 LYS A O 1
ATOM 755 N N . SER A 1 102 ? -15.367 1.126 32.322 1.00 65.56 102 SER A N 1
ATOM 756 C CA . SER A 1 102 ? -15.321 0.349 31.081 1.00 65.56 102 SER A CA 1
ATOM 757 C C . SER A 1 102 ? -15.670 -1.119 31.362 1.00 65.56 102 SER A C 1
ATOM 759 O O . SER A 1 102 ? -15.186 -1.698 32.334 1.00 65.56 102 SER A O 1
ATOM 761 N N . THR A 1 103 ? -16.545 -1.721 30.552 1.00 71.44 103 THR A N 1
ATOM 762 C CA . THR A 1 103 ? -17.009 -3.107 30.750 1.00 71.44 103 THR A CA 1
ATOM 763 C C . THR A 1 103 ? -16.136 -4.070 29.941 1.00 71.44 103 THR A C 1
ATOM 765 O O . THR A 1 103 ? -15.970 -3.880 28.744 1.00 71.44 103 THR A O 1
ATOM 768 N N . LEU A 1 104 ? -15.620 -5.135 30.565 1.00 65.88 104 LEU A N 1
ATOM 769 C CA . LEU A 1 104 ? -14.707 -6.117 29.945 1.00 65.88 104 LEU A CA 1
ATOM 770 C C . LEU A 1 104 ? -15.274 -6.778 28.661 1.00 65.88 104 LEU A C 1
ATOM 772 O O . LEU A 1 104 ? -14.525 -7.203 27.789 1.00 65.88 104 LEU A O 1
ATOM 776 N N . ILE A 1 105 ? -16.603 -6.802 28.523 1.00 68.56 105 ILE A N 1
ATOM 777 C CA . ILE A 1 105 ? -17.348 -7.405 27.407 1.00 68.56 105 ILE A CA 1
ATOM 778 C C . ILE A 1 105 ? -17.122 -6.652 26.083 1.00 68.56 105 ILE A C 1
ATOM 780 O O . ILE A 1 105 ? -17.035 -7.276 25.029 1.00 68.56 105 ILE A O 1
ATOM 784 N N . THR A 1 106 ? -16.993 -5.319 26.097 1.00 68.31 106 THR A N 1
ATOM 785 C CA . THR A 1 106 ? -16.782 -4.552 24.852 1.00 68.31 106 THR A CA 1
ATOM 786 C C . THR A 1 106 ? -15.369 -4.718 24.301 1.00 68.31 106 THR A C 1
ATOM 788 O O . THR A 1 106 ? -15.186 -4.687 23.087 1.00 68.31 106 THR A O 1
ATOM 791 N N . MET A 1 107 ? -14.379 -4.955 25.166 1.00 64.69 107 MET A N 1
ATOM 792 C CA . MET A 1 107 ? -13.008 -5.250 24.750 1.00 64.69 107 MET A CA 1
ATOM 793 C C . MET A 1 107 ? -12.942 -6.582 24.001 1.00 64.69 107 MET A C 1
ATOM 795 O O . MET A 1 107 ? -12.367 -6.638 22.921 1.00 64.69 107 MET A O 1
ATOM 799 N N . GLU A 1 108 ? -13.560 -7.633 24.532 1.00 71.62 108 GLU A N 1
ATOM 800 C CA . GLU A 1 108 ? -13.518 -8.968 23.933 1.00 71.62 108 GLU A CA 1
ATOM 801 C C . GLU A 1 108 ? -14.245 -9.014 22.577 1.00 71.62 108 GLU A C 1
ATOM 803 O O . GLU A 1 108 ? -13.690 -9.462 21.574 1.00 71.62 108 GLU A O 1
ATOM 808 N N . VAL A 1 109 ? -15.455 -8.454 22.506 1.00 76.69 109 VAL A N 1
ATOM 809 C CA . VAL A 1 109 ? -16.304 -8.537 21.306 1.00 76.69 109 VAL A CA 1
ATOM 810 C C . VAL A 1 109 ? -15.744 -7.728 20.132 1.00 76.69 109 VAL A C 1
ATOM 812 O O . VAL A 1 109 ? -15.772 -8.207 18.999 1.00 76.69 109 VAL A O 1
ATOM 815 N N . ILE A 1 110 ? -15.205 -6.526 20.374 1.00 76.56 110 ILE A N 1
ATOM 816 C CA . ILE A 1 110 ? -14.633 -5.688 19.304 1.00 76.56 110 ILE A CA 1
ATOM 817 C C . ILE A 1 110 ? -13.400 -6.359 18.696 1.00 76.56 110 ILE A C 1
ATOM 819 O O . ILE A 1 110 ? -13.250 -6.374 17.475 1.00 76.56 110 ILE A O 1
ATOM 823 N N . HIS A 1 111 ? -12.548 -6.960 19.527 1.00 70.69 111 HIS A N 1
ATOM 824 C CA . HIS A 1 111 ? -11.367 -7.673 19.051 1.00 70.69 111 HIS A CA 1
ATOM 825 C C . HIS A 1 111 ? -11.749 -8.879 18.184 1.00 70.69 111 HIS A C 1
ATOM 827 O O . HIS A 1 111 ? -11.230 -9.023 17.077 1.00 70.69 111 HIS A O 1
ATOM 833 N N . PHE A 1 112 ? -12.698 -9.708 18.634 1.00 76.19 112 PHE A N 1
ATOM 834 C CA . PHE A 1 112 ? -13.146 -10.868 17.858 1.00 76.19 112 PHE A CA 1
ATOM 835 C C . PHE A 1 112 ? -13.842 -10.486 16.549 1.00 76.19 112 PHE A C 1
ATOM 837 O O . PHE A 1 112 ? -13.588 -11.117 15.525 1.00 76.19 112 PHE A O 1
ATOM 844 N N . LEU A 1 113 ? -14.676 -9.442 16.549 1.00 75.50 113 LEU A N 1
ATOM 845 C CA . LEU A 1 113 ? -15.356 -8.975 15.339 1.00 75.50 113 LEU A CA 1
ATOM 846 C C . LEU A 1 113 ? -14.356 -8.454 14.293 1.00 75.50 113 LEU A C 1
ATOM 848 O O . LEU A 1 113 ? -14.464 -8.789 13.115 1.00 75.50 113 LEU A O 1
ATOM 852 N N . VAL A 1 114 ? -13.362 -7.666 14.719 1.00 74.19 114 VAL A N 1
ATOM 853 C CA . VAL A 1 114 ? -12.324 -7.115 13.830 1.00 74.19 114 VAL A CA 1
ATOM 854 C C . VAL A 1 114 ? -11.458 -8.228 13.241 1.00 74.19 114 VAL A C 1
ATOM 856 O O . VAL A 1 114 ? -11.202 -8.224 12.035 1.00 74.19 114 VAL A O 1
ATOM 859 N N . LEU A 1 115 ? -11.048 -9.203 14.057 1.00 71.31 115 LEU A N 1
ATOM 860 C CA . LEU A 1 115 ? -10.290 -10.368 13.589 1.00 71.31 115 LEU A CA 1
ATOM 861 C C . LEU A 1 115 ? -11.105 -11.231 12.613 1.00 71.31 115 LEU A C 1
ATOM 863 O O . LEU A 1 115 ? -10.572 -11.691 11.608 1.00 71.31 115 LEU A O 1
ATOM 867 N N . ALA A 1 116 ? -12.405 -11.413 12.861 1.00 74.88 116 ALA A N 1
ATOM 868 C CA . ALA A 1 116 ? -13.274 -12.185 11.977 1.00 74.88 116 ALA A CA 1
ATOM 869 C C . ALA A 1 116 ? -13.442 -11.523 10.601 1.00 74.88 116 ALA A C 1
ATOM 871 O O . ALA A 1 116 ? -13.342 -12.204 9.584 1.00 74.88 116 ALA A O 1
ATOM 872 N N . VAL A 1 117 ? -13.644 -10.201 10.553 1.00 74.62 117 VAL A N 1
ATOM 873 C CA . VAL A 1 117 ? -13.778 -9.459 9.284 1.00 74.62 117 VAL A CA 1
ATOM 874 C C . VAL A 1 117 ? -12.471 -9.459 8.487 1.00 74.62 117 VAL A C 1
ATOM 876 O O . VAL A 1 117 ? -12.507 -9.543 7.264 1.00 74.62 117 VAL A O 1
ATOM 879 N N . SER A 1 118 ? -11.321 -9.399 9.162 1.00 64.62 118 SER A N 1
ATOM 880 C CA . SER A 1 118 ? -10.007 -9.370 8.501 1.00 64.62 118 SER A CA 1
ATOM 881 C C . SER A 1 118 ? -9.512 -10.739 8.022 1.00 64.62 118 SER A C 1
ATOM 883 O O . SER A 1 118 ? -8.691 -10.781 7.115 1.00 64.62 118 SER A O 1
ATOM 885 N N . TYR A 1 119 ? -10.012 -11.847 8.579 1.00 63.12 119 TYR A N 1
ATOM 886 C CA . TYR A 1 119 ? -9.708 -13.200 8.088 1.00 63.12 119 TYR A CA 1
ATOM 887 C C . TYR A 1 119 ? -10.626 -13.650 6.937 1.00 63.12 119 TYR A C 1
ATOM 889 O O . TYR A 1 119 ? -10.243 -14.501 6.140 1.00 63.12 119 TYR A O 1
ATOM 897 N N . PHE A 1 120 ? -11.849 -13.115 6.860 1.00 59.88 120 PHE A N 1
ATOM 898 C CA . PHE A 1 120 ? -12.848 -13.508 5.855 1.00 59.88 120 PHE A CA 1
ATOM 899 C C . PHE A 1 120 ? -12.819 -12.689 4.553 1.00 59.88 120 PHE A C 1
ATOM 901 O O . PHE A 1 120 ? -13.665 -12.921 3.687 1.00 59.88 120 PHE A O 1
ATOM 908 N N . SER A 1 121 ? -11.872 -11.757 4.404 1.00 51.41 121 SER A N 1
ATOM 909 C CA . SER A 1 121 ? -11.650 -10.972 3.181 1.00 51.41 121 SER A CA 1
ATOM 910 C C . SER A 1 121 ? -10.301 -11.282 2.555 1.00 51.41 121 SER A C 1
ATOM 912 O O . SER A 1 121 ? -10.235 -11.140 1.314 1.00 51.41 121 SER A O 1
#

Organism: NCBI:txid152371

pLDDT: mean 79.34, std 14.19, range [35.03, 94.44]

Foldseek 3Di:
DDDDDDDPPPPQCADPVRHHDDLVQFFADDPDPPSVRTPDTHDDDDDDDDPDPVDCRVVVVVVVVVVVVVVVLCCVLVVVLVVQVCVLVVVVVVCVVVVNDDDPVVVVVVNVVSVVVSVVD

InterPro domains:
  IPR000731 Sterol-sensing domain [PS50156] (72-121)
  IPR053956 NPC1, middle luminal domain [PF22314] (5-72)

Sequence (121 aa):
MTANKHYTSAETCRSAFQSPLDHRTVLGGFSGANYSEASAFLITYPVNNEVDQAGSGNGKAVAWEQDFIEVAKVLLGFSGVFLIMLAVLGSIGFFSAIGVKSTLITMEVIHFLVLAVSYFS